Protein AF-W2D019-F1 (afdb_monomer_lite)

Organism: NCBI:txid1411915

pLDDT: mean 81.39, std 18.77, range [39.19, 98.06]

Structure (mmCIF, N/CA/C/O backbone):
data_AF-W2D019-F1
#
_entry.id   AF-W2D019-F1
#
loop_
_atom_site.group_PDB
_atom_site.id
_atom_site.type_symbol
_atom_site.label_atom_id
_atom_site.label_alt_id
_atom_site.label_comp_id
_atom_site.label_asym_id
_atom_site.label_entity_id
_atom_site.label_seq_id
_atom_site.pdbx_PDB_ins_code
_atom_site.Cartn_x
_atom_site.Cartn_y
_atom_site.Cartn_z
_atom_site.occupancy
_atom_site.B_iso_or_equiv
_atom_site.auth_seq_id
_atom_site.auth_comp_id
_atom_site.auth_asym_id
_atom_site.auth_atom_id
_atom_site.pdbx_PDB_model_num
ATOM 1 N N . MET A 1 1 ? 11.063 12.313 -19.801 1.00 44.81 1 MET A N 1
ATOM 2 C CA . MET A 1 1 ? 12.050 11.217 -19.690 1.00 44.81 1 MET A CA 1
ATOM 3 C C . MET A 1 1 ? 12.316 10.978 -18.211 1.00 44.81 1 MET A C 1
ATOM 5 O O . MET A 1 1 ? 13.229 11.579 -17.659 1.00 44.81 1 MET A O 1
ATOM 9 N N . GLN A 1 2 ? 11.467 10.185 -17.555 1.00 46.53 2 GLN A N 1
ATOM 10 C CA . GLN A 1 2 ? 11.745 9.681 -16.207 1.00 46.53 2 GLN A CA 1
ATOM 11 C C . GLN A 1 2 ? 12.889 8.674 -16.359 1.00 46.53 2 GLN A C 1
ATOM 13 O O . GLN A 1 2 ? 12.821 7.791 -17.217 1.00 46.53 2 GLN A O 1
ATOM 18 N N . LYS A 1 3 ? 14.004 8.881 -15.655 1.00 49.28 3 LYS A N 1
ATOM 19 C CA . LYS A 1 3 ? 15.171 8.008 -15.790 1.00 49.28 3 LYS A CA 1
ATOM 20 C C . LYS A 1 3 ? 14.798 6.636 -15.238 1.00 49.28 3 LYS A C 1
ATOM 22 O O . LYS A 1 3 ? 14.308 6.529 -14.124 1.00 49.28 3 LYS A O 1
ATOM 27 N N . GLN A 1 4 ? 15.090 5.587 -15.999 1.00 43.09 4 GLN A N 1
ATOM 28 C CA . GLN A 1 4 ? 14.817 4.186 -15.655 1.00 43.09 4 GLN A CA 1
ATOM 29 C C . GLN A 1 4 ? 15.357 3.775 -14.263 1.00 43.09 4 GLN A C 1
ATOM 31 O O . GLN A 1 4 ? 14.839 2.843 -13.662 1.00 43.09 4 GLN A O 1
ATOM 36 N N . GLY A 1 5 ? 16.358 4.491 -13.727 1.00 48.38 5 GLY A N 1
ATOM 37 C CA . GLY A 1 5 ? 16.883 4.302 -12.368 1.00 48.38 5 GLY A CA 1
ATOM 38 C C . GLY A 1 5 ? 16.003 4.848 -11.233 1.00 48.38 5 GLY A C 1
ATOM 39 O O . GLY A 1 5 ? 16.026 4.268 -10.153 1.00 48.38 5 GLY A O 1
ATOM 40 N N . ASP A 1 6 ? 15.201 5.894 -11.467 1.00 58.06 6 ASP A N 1
ATOM 41 C CA . ASP A 1 6 ? 14.279 6.437 -10.452 1.00 58.06 6 ASP A CA 1
ATOM 42 C C . ASP A 1 6 ? 13.099 5.484 -10.233 1.00 58.06 6 ASP A C 1
ATOM 44 O O . ASP A 1 6 ? 12.678 5.259 -9.103 1.00 58.06 6 ASP A O 1
ATOM 48 N N . PHE A 1 7 ? 12.638 4.815 -11.296 1.00 58.88 7 PHE A N 1
ATOM 49 C CA . PHE A 1 7 ? 11.506 3.891 -11.231 1.00 58.88 7 PHE A CA 1
ATOM 50 C C . PHE A 1 7 ? 11.737 2.736 -10.246 1.00 58.88 7 PHE A C 1
ATOM 52 O O . PHE A 1 7 ? 10.870 2.443 -9.429 1.00 58.88 7 PHE A O 1
ATOM 59 N N . PHE A 1 8 ? 12.913 2.098 -10.268 1.00 57.66 8 PHE A N 1
ATOM 60 C CA . PHE A 1 8 ? 13.209 0.967 -9.376 1.00 57.66 8 PHE A CA 1
ATOM 61 C C . PHE A 1 8 ? 13.412 1.375 -7.912 1.00 57.66 8 PHE A C 1
ATOM 63 O O . PHE A 1 8 ? 13.207 0.549 -7.026 1.00 57.66 8 PHE A O 1
ATOM 70 N N . VAL A 1 9 ? 13.803 2.624 -7.647 1.00 65.00 9 VAL A N 1
ATOM 71 C CA . VAL A 1 9 ? 13.998 3.145 -6.284 1.00 65.00 9 VAL A CA 1
ATOM 72 C C . VAL A 1 9 ? 12.691 3.689 -5.706 1.00 65.00 9 VAL A C 1
ATOM 74 O O . VAL A 1 9 ? 12.401 3.475 -4.530 1.00 65.00 9 VAL A O 1
ATOM 77 N N . GLU A 1 10 ? 11.876 4.346 -6.528 1.00 74.25 10 GLU A N 1
ATOM 78 C CA . GLU A 1 10 ? 10.575 4.881 -6.125 1.00 74.25 10 GLU A CA 1
ATOM 79 C C . GLU A 1 10 ? 9.516 3.779 -6.006 1.00 74.25 10 GLU A C 1
ATOM 81 O O . GLU A 1 10 ? 8.658 3.855 -5.128 1.00 74.25 10 GLU A O 1
ATOM 86 N N . SER A 1 11 ? 9.610 2.708 -6.804 1.00 81.81 11 SER A N 1
ATOM 87 C CA . SER A 1 11 ? 8.648 1.597 -6.787 1.00 81.81 11 SER A CA 1
ATOM 88 C C . SER A 1 11 ? 8.449 0.986 -5.387 1.00 81.81 11 SER A C 1
ATOM 90 O O . SER A 1 11 ? 7.318 0.955 -4.910 1.00 81.81 11 SER A O 1
ATOM 92 N N . PRO A 1 12 ? 9.482 0.559 -4.636 1.00 86.06 12 PRO A N 1
ATOM 93 C CA . PRO A 1 12 ? 9.282 0.029 -3.285 1.00 86.06 12 PRO A CA 1
ATOM 94 C C . PRO A 1 12 ? 8.591 1.015 -2.334 1.00 86.06 12 PRO A C 1
ATOM 96 O O . PRO A 1 12 ? 7.779 0.604 -1.507 1.00 86.06 12 PRO A O 1
ATOM 99 N N . ILE A 1 13 ? 8.894 2.311 -2.463 1.00 90.50 13 ILE A N 1
ATOM 100 C CA . ILE A 1 13 ? 8.326 3.369 -1.619 1.00 90.50 13 ILE A CA 1
ATOM 101 C C . ILE A 1 13 ? 6.842 3.560 -1.944 1.00 90.50 13 ILE A C 1
ATOM 103 O O . ILE A 1 13 ? 6.013 3.564 -1.034 1.00 90.50 13 ILE A O 1
ATOM 107 N N . ILE A 1 14 ? 6.497 3.673 -3.229 1.00 90.50 14 ILE A N 1
ATOM 108 C CA . ILE A 1 14 ? 5.115 3.856 -3.686 1.00 90.50 14 ILE A CA 1
ATOM 109 C C . ILE A 1 14 ? 4.275 2.614 -3.364 1.00 90.50 14 ILE A C 1
ATOM 111 O O . ILE A 1 14 ? 3.161 2.748 -2.859 1.00 90.50 14 ILE A O 1
ATOM 115 N N . LEU A 1 15 ? 4.814 1.408 -3.574 1.00 92.25 15 LEU A N 1
ATOM 116 C CA . LEU A 1 15 ? 4.128 0.161 -3.229 1.00 92.25 15 LEU A CA 1
ATOM 117 C C . LEU A 1 15 ? 3.864 0.068 -1.722 1.00 92.25 15 LEU A C 1
ATOM 119 O O . LEU A 1 15 ? 2.750 -0.253 -1.314 1.00 92.25 15 LEU A O 1
ATOM 123 N N . LEU A 1 16 ? 4.854 0.385 -0.883 1.00 94.81 16 LEU A N 1
ATOM 124 C CA . LEU A 1 16 ? 4.662 0.399 0.566 1.00 94.81 16 LEU A CA 1
ATOM 125 C C . LEU A 1 16 ? 3.615 1.441 0.986 1.00 94.81 16 LEU A C 1
ATOM 127 O O . LEU A 1 16 ? 2.780 1.147 1.839 1.00 94.81 16 LEU A O 1
ATOM 131 N N . ALA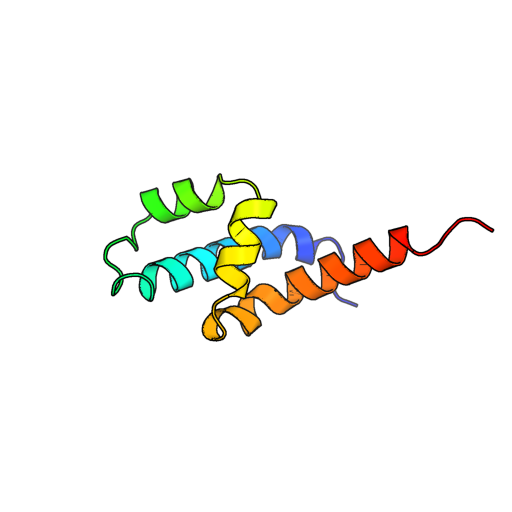 A 1 17 ? 3.618 2.629 0.376 1.00 95.38 17 ALA A N 1
ATOM 132 C CA . ALA A 1 17 ? 2.611 3.655 0.634 1.00 95.38 17 ALA A CA 1
ATOM 133 C C . ALA A 1 17 ? 1.196 3.177 0.261 1.00 95.38 17 ALA A C 1
ATOM 135 O O . ALA A 1 17 ? 0.275 3.335 1.064 1.00 95.38 17 ALA A O 1
ATOM 136 N N . ALA A 1 18 ? 1.036 2.526 -0.897 1.00 96.25 18 ALA A N 1
ATOM 137 C CA . ALA A 1 18 ? -0.230 1.930 -1.320 1.00 96.25 18 ALA A CA 1
ATOM 138 C C . ALA A 1 18 ? -0.708 0.845 -0.339 1.00 96.25 18 ALA A C 1
ATOM 140 O O . ALA A 1 18 ? -1.878 0.821 0.031 1.00 96.25 18 ALA A O 1
ATOM 141 N N . ILE A 1 19 ? 0.201 -0.012 0.142 1.00 96.94 19 ILE A N 1
ATOM 142 C CA . ILE A 1 19 ? -0.107 -1.053 1.136 1.00 96.94 19 ILE A CA 1
ATOM 143 C C . ILE A 1 19 ? -0.541 -0.435 2.469 1.00 96.94 19 ILE A C 1
ATOM 145 O O . ILE A 1 19 ? -1.531 -0.869 3.050 1.00 96.94 19 ILE A O 1
ATOM 149 N N . ILE A 1 20 ? 0.166 0.584 2.963 1.00 97.56 20 ILE A N 1
ATOM 150 C CA . ILE A 1 20 ? -0.206 1.266 4.211 1.00 97.56 20 ILE A CA 1
ATOM 151 C C . ILE A 1 20 ? -1.584 1.920 4.067 1.00 97.56 20 ILE A C 1
ATOM 153 O O . ILE A 1 20 ? -2.409 1.803 4.973 1.00 97.56 20 ILE A O 1
ATOM 157 N N . TRP A 1 21 ? -1.857 2.568 2.932 1.00 97.38 21 TRP A N 1
ATOM 158 C CA . TRP A 1 21 ? -3.159 3.182 2.680 1.00 97.38 21 TRP A CA 1
ATOM 159 C C . TRP A 1 21 ? -4.280 2.142 2.590 1.00 97.38 21 TRP A C 1
ATOM 161 O O . TRP A 1 21 ? -5.308 2.307 3.244 1.00 97.38 21 TRP A O 1
ATOM 171 N N . PHE A 1 22 ? -4.052 1.031 1.882 1.00 97.56 22 PHE A N 1
ATOM 172 C CA . PHE A 1 22 ? -4.962 -0.115 1.857 1.00 97.56 22 PHE A CA 1
ATOM 173 C C . PHE A 1 22 ? -5.283 -0.603 3.275 1.00 97.56 22 PHE A C 1
ATOM 175 O O . PHE A 1 22 ? -6.448 -0.675 3.653 1.00 97.56 22 PHE A O 1
ATOM 182 N N . LEU A 1 23 ? -4.262 -0.873 4.096 1.00 98.00 23 LEU A N 1
ATOM 183 C CA . LEU A 1 23 ? -4.460 -1.353 5.466 1.00 98.00 23 LEU A CA 1
ATOM 184 C C . LEU A 1 23 ? -5.176 -0.329 6.354 1.00 98.00 23 LEU A C 1
ATOM 186 O O . LEU A 1 23 ? -5.867 -0.725 7.288 1.00 98.00 23 LEU A O 1
ATOM 190 N N . ARG A 1 24 ? -5.013 0.974 6.085 1.00 97.50 24 ARG A N 1
ATOM 191 C CA . ARG A 1 24 ? -5.686 2.062 6.806 1.00 97.50 24 ARG A CA 1
ATOM 192 C C . ARG A 1 24 ? -7.186 2.119 6.522 1.00 97.50 24 ARG A C 1
ATOM 194 O O . ARG A 1 24 ? -7.935 2.453 7.443 1.00 97.50 24 ARG A O 1
ATOM 201 N N . ILE A 1 25 ? -7.609 1.864 5.284 1.00 96.31 25 ILE A N 1
ATOM 202 C CA . ILE A 1 25 ? -9.031 1.877 4.892 1.00 96.31 25 ILE A CA 1
ATOM 203 C C . ILE A 1 25 ? -9.702 0.514 5.104 1.00 96.31 25 ILE A C 1
ATOM 205 O O . ILE A 1 25 ? -10.900 0.446 5.376 1.00 96.31 25 ILE A O 1
ATOM 209 N N . TYR A 1 26 ? -8.935 -0.574 5.033 1.00 96.94 26 TYR A N 1
ATOM 210 C CA . TYR A 1 26 ? -9.425 -1.930 5.242 1.00 96.94 26 TYR A CA 1
ATOM 211 C C . TYR A 1 26 ? -9.787 -2.167 6.715 1.00 96.94 26 TYR A C 1
ATOM 213 O O . TYR A 1 26 ? -8.967 -1.952 7.610 1.00 96.94 26 TYR A O 1
ATOM 221 N N . GLU A 1 27 ? -11.023 -2.613 6.965 1.00 96.31 27 GLU A N 1
ATOM 222 C CA . GLU A 1 27 ? -11.571 -2.857 8.311 1.00 96.31 27 GLU A CA 1
ATOM 223 C C . GLU A 1 27 ? -11.279 -1.720 9.310 1.00 96.31 27 GLU A C 1
ATOM 225 O O . GLU A 1 27 ? -10.853 -1.955 10.442 1.00 96.31 27 GLU A O 1
ATOM 230 N N . ASP A 1 28 ? -11.472 -0.474 8.863 1.00 96.12 28 ASP A N 1
ATOM 231 C CA . ASP A 1 28 ? -11.249 0.744 9.657 1.00 96.12 28 ASP A CA 1
ATOM 232 C C . ASP A 1 28 ? -9.849 0.815 10.302 1.00 96.12 28 ASP A C 1
ATOM 234 O O . ASP A 1 28 ? -9.655 1.286 11.422 1.00 96.12 28 ASP A O 1
ATOM 238 N N . GLY A 1 29 ? -8.832 0.307 9.603 1.00 96.94 29 GLY A N 1
ATOM 239 C CA . GLY A 1 29 ? -7.448 0.398 10.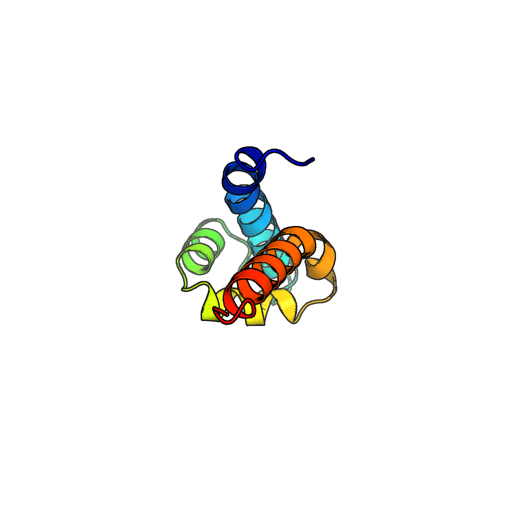055 1.00 96.94 29 GLY A CA 1
ATOM 240 C C . GLY A 1 29 ? -7.056 -0.631 11.111 1.00 96.94 29 GLY A C 1
ATOM 241 O O . GLY A 1 29 ? -5.936 -0.558 11.624 1.00 96.94 29 GLY A O 1
ATOM 242 N N . ARG A 1 30 ? -7.914 -1.615 11.419 1.00 97.44 30 ARG A N 1
ATOM 243 C CA . ARG A 1 30 ? -7.637 -2.674 12.410 1.00 97.44 30 ARG A CA 1
ATOM 244 C C . ARG A 1 30 ? -6.292 -3.379 12.185 1.00 97.44 30 ARG A C 1
ATOM 246 O O . ARG A 1 30 ? -5.649 -3.794 13.149 1.00 97.44 30 ARG A O 1
ATOM 253 N N . TYR A 1 31 ? -5.863 -3.494 10.928 1.00 97.56 31 TYR A N 1
ATOM 254 C CA . TYR A 1 31 ? -4.622 -4.160 10.519 1.00 97.56 31 TYR A CA 1
ATOM 255 C C . TYR A 1 31 ? -3.515 -3.187 10.087 1.00 97.56 31 TYR A C 1
ATOM 257 O O . TYR A 1 31 ? -2.482 -3.612 9.580 1.00 97.56 31 TYR A O 1
ATOM 265 N N . CYS A 1 32 ? -3.669 -1.880 10.301 1.00 98.06 32 CYS A N 1
ATOM 266 C CA . CYS A 1 32 ? -2.695 -0.877 9.872 1.00 98.06 32 CYS A CA 1
ATOM 267 C C . CYS A 1 32 ? -1.494 -0.786 10.831 1.00 98.06 32 CYS A C 1
ATOM 269 O O . CYS A 1 32 ? -1.297 0.205 11.533 1.00 98.06 32 CYS A O 1
ATOM 271 N N . THR A 1 33 ? -0.671 -1.836 10.863 1.00 97.88 33 THR A N 1
ATOM 272 C CA . THR A 1 33 ? 0.578 -1.885 11.637 1.00 97.88 33 THR A CA 1
ATOM 273 C C . THR A 1 33 ? 1.754 -2.280 10.750 1.00 97.88 33 THR A C 1
ATOM 275 O O . THR A 1 33 ? 1.586 -2.868 9.681 1.00 97.88 33 THR A O 1
ATOM 278 N N . PHE A 1 34 ? 2.971 -1.978 11.207 1.00 97.19 34 PHE A N 1
ATOM 279 C CA . PHE A 1 34 ? 4.180 -2.301 10.452 1.00 97.19 34 PHE A CA 1
ATOM 280 C C . PHE A 1 34 ? 4.330 -3.809 10.146 1.00 97.19 34 PHE A C 1
ATOM 282 O O . PHE A 1 34 ? 4.595 -4.130 8.989 1.00 97.19 34 PHE A O 1
ATOM 289 N N . PRO A 1 35 ? 4.087 -4.748 11.089 1.00 98.06 35 PRO A N 1
ATOM 290 C CA . PRO A 1 35 ? 4.111 -6.180 10.781 1.00 98.06 35 PRO A CA 1
ATOM 291 C C . PRO A 1 35 ? 3.152 -6.603 9.663 1.00 98.06 35 PRO A C 1
ATOM 293 O O . PRO A 1 35 ? 3.564 -7.352 8.782 1.00 98.06 35 PRO A O 1
ATOM 296 N N . HIS A 1 36 ? 1.914 -6.097 9.646 1.00 97.88 36 HIS A N 1
ATOM 297 C CA . HIS A 1 36 ? 0.961 -6.422 8.579 1.00 97.88 36 HIS A CA 1
ATOM 298 C C . HIS A 1 36 ? 1.413 -5.865 7.226 1.00 97.88 36 HIS A C 1
ATOM 300 O O . HIS A 1 36 ? 1.315 -6.561 6.221 1.00 97.88 36 HIS A O 1
ATOM 306 N N . ALA A 1 37 ? 1.960 -4.643 7.192 1.00 97.62 37 ALA A N 1
ATOM 307 C CA . ALA A 1 37 ? 2.496 -4.063 5.962 1.00 97.62 37 ALA A CA 1
ATOM 308 C C . ALA A 1 37 ? 3.672 -4.886 5.412 1.00 97.62 37 ALA A C 1
ATOM 310 O O . ALA A 1 37 ? 3.722 -5.160 4.216 1.00 97.62 37 ALA A O 1
ATOM 311 N N . VAL A 1 38 ? 4.585 -5.331 6.282 1.00 96.62 38 VAL A N 1
ATOM 312 C CA . VAL A 1 38 ? 5.714 -6.195 5.901 1.00 96.62 38 VAL A CA 1
ATOM 313 C C . VAL A 1 38 ? 5.229 -7.563 5.424 1.00 96.62 38 VAL A C 1
ATOM 315 O O . VAL A 1 38 ? 5.718 -8.058 4.410 1.00 96.62 38 VAL A O 1
ATOM 318 N N . GLU A 1 39 ? 4.273 -8.184 6.116 1.00 96.94 39 GLU A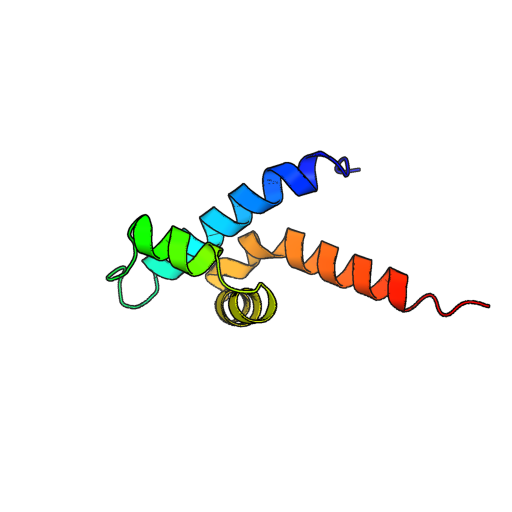 N 1
ATOM 319 C CA . GLU A 1 39 ? 3.705 -9.467 5.693 1.00 96.94 39 GLU A CA 1
ATOM 320 C C . GLU A 1 39 ? 3.038 -9.350 4.320 1.00 96.94 39 GLU A C 1
ATOM 322 O O . GLU A 1 39 ? 3.287 -10.177 3.443 1.00 96.94 39 GLU A O 1
ATOM 327 N N . PHE A 1 40 ? 2.230 -8.306 4.122 1.00 96.38 40 PHE A N 1
ATOM 328 C CA . PHE A 1 40 ? 1.536 -8.051 2.867 1.00 96.38 40 PHE A CA 1
ATOM 329 C C . PHE A 1 40 ? 2.525 -7.773 1.730 1.00 96.38 40 PHE A C 1
ATOM 331 O O . PHE A 1 40 ? 2.394 -8.364 0.666 1.00 96.38 40 PHE A O 1
ATOM 338 N N . LEU A 1 41 ? 3.563 -6.962 1.970 1.00 94.56 41 LEU A N 1
ATOM 339 C CA . LEU A 1 41 ? 4.622 -6.657 0.998 1.00 94.56 41 LEU A CA 1
ATOM 340 C C . LEU A 1 41 ? 5.408 -7.903 0.553 1.00 94.56 41 LEU A C 1
ATOM 342 O O . LEU A 1 41 ? 5.877 -7.952 -0.580 1.00 94.56 41 LE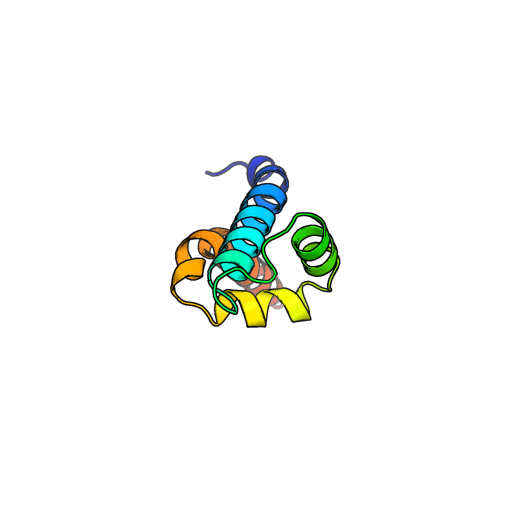U A O 1
ATOM 346 N N . ASN A 1 42 ? 5.543 -8.911 1.420 1.00 93.19 42 ASN A N 1
ATOM 347 C CA . ASN A 1 42 ? 6.239 -10.165 1.107 1.00 93.19 42 ASN A CA 1
ATOM 348 C C . ASN A 1 42 ? 5.377 -11.178 0.328 1.00 93.19 42 ASN A C 1
ATOM 350 O O . ASN A 1 42 ? 5.846 -12.279 0.023 1.00 93.19 42 ASN A O 1
ATOM 354 N N . ARG A 1 43 ? 4.117 -10.856 0.006 1.00 94.25 43 ARG A N 1
ATOM 355 C CA . ARG A 1 43 ? 3.273 -11.719 -0.830 1.00 94.25 43 ARG A CA 1
ATOM 356 C C . ARG A 1 43 ? 3.648 -11.583 -2.315 1.00 94.25 43 ARG A C 1
ATOM 358 O O . ARG A 1 43 ? 4.210 -10.573 -2.733 1.00 94.25 43 ARG A O 1
ATOM 365 N N . PRO A 1 44 ? 3.345 -12.588 -3.153 1.00 91.19 44 PRO A N 1
ATOM 366 C CA . PRO A 1 44 ? 3.581 -12.475 -4.588 1.00 91.19 44 PRO A CA 1
ATOM 367 C C . PRO A 1 44 ? 2.802 -11.302 -5.197 1.00 91.19 44 PRO A C 1
ATOM 369 O O . PRO A 1 44 ? 1.620 -11.127 -4.906 1.00 91.19 44 PRO A O 1
ATOM 372 N N . TYR A 1 45 ? 3.420 -10.554 -6.115 1.00 86.44 45 TYR A N 1
ATOM 373 C CA . TYR A 1 45 ? 2.771 -9.444 -6.830 1.00 86.44 45 TYR A CA 1
ATOM 374 C C . TYR A 1 45 ? 1.469 -9.849 -7.530 1.00 86.44 45 TYR A C 1
ATOM 376 O O . TYR A 1 45 ? 0.495 -9.106 -7.478 1.00 86.44 45 TYR A O 1
ATOM 384 N N . ALA A 1 46 ? 1.404 -11.067 -8.075 1.00 86.88 46 ALA A N 1
ATOM 385 C CA . ALA A 1 46 ? 0.185 -11.621 -8.667 1.00 86.88 46 ALA A CA 1
ATOM 386 C C . ALA A 1 46 ? -0.996 -11.751 -7.678 1.00 86.88 46 ALA A C 1
ATOM 388 O O . ALA A 1 46 ? -2.133 -11.887 -8.112 1.00 86.88 46 ALA A O 1
ATOM 389 N N . GLN A 1 47 ? -0.739 -11.724 -6.366 1.00 89.38 47 GLN A N 1
ATOM 390 C CA . GLN A 1 47 ? -1.769 -11.689 -5.322 1.00 89.38 47 GLN A CA 1
ATOM 391 C C . GLN A 1 47 ? -2.012 -10.264 -4.812 1.00 89.38 47 GLN A C 1
ATOM 393 O O . GLN A 1 47 ? -3.153 -9.892 -4.568 1.00 89.38 47 GLN A O 1
ATOM 398 N N . ILE A 1 48 ? -0.950 -9.464 -4.675 1.00 91.88 48 ILE A N 1
ATOM 399 C CA . ILE A 1 48 ? -1.019 -8.092 -4.156 1.00 91.88 48 ILE A CA 1
ATOM 400 C C . ILE A 1 48 ? -1.760 -7.159 -5.116 1.00 91.88 48 ILE A C 1
ATOM 402 O O . ILE A 1 48 ? -2.688 -6.470 -4.696 1.00 91.88 48 ILE A O 1
ATOM 406 N N . PHE A 1 49 ? -1.362 -7.121 -6.393 1.00 89.81 49 PHE A N 1
ATOM 407 C CA . PHE A 1 49 ? -1.882 -6.132 -7.339 1.00 89.81 49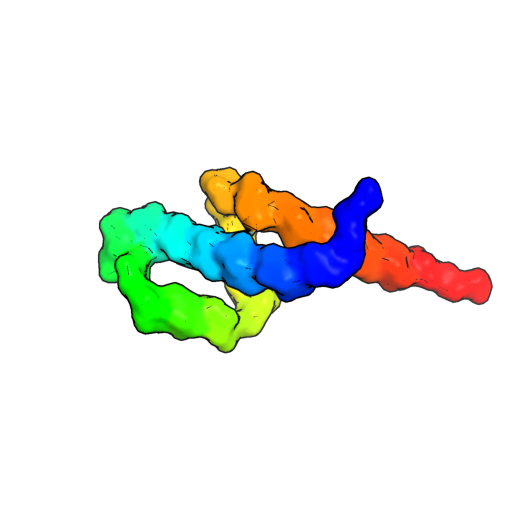 PHE A CA 1
ATOM 408 C C . PHE A 1 49 ? -3.396 -6.224 -7.520 1.00 89.81 49 PHE A C 1
ATOM 410 O O . PHE A 1 49 ? -4.021 -5.186 -7.346 1.00 89.81 49 PHE A O 1
ATOM 417 N N . PRO A 1 50 ? -4.013 -7.404 -7.747 1.00 92.12 50 PRO A N 1
ATOM 418 C CA . PRO A 1 50 ? -5.467 -7.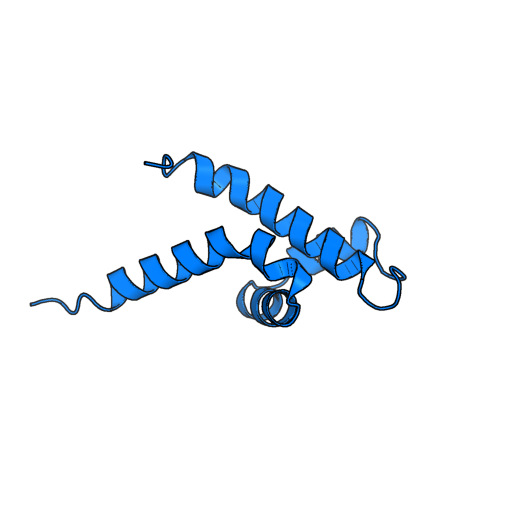494 -7.876 1.00 92.12 50 PRO A CA 1
ATOM 419 C C . PRO A 1 50 ? -6.229 -6.931 -6.674 1.00 92.12 50 PRO A C 1
ATOM 421 O O . PRO A 1 50 ? -7.293 -6.346 -6.852 1.00 92.12 50 PRO A O 1
ATOM 424 N N . ILE A 1 51 ? -5.683 -7.086 -5.460 1.00 94.06 51 ILE A N 1
ATOM 425 C CA . ILE A 1 51 ? -6.276 -6.521 -4.244 1.00 94.06 51 ILE A CA 1
ATOM 426 C C . ILE A 1 51 ? -6.156 -5.001 -4.277 1.00 94.06 51 ILE A C 1
ATOM 428 O O . ILE A 1 51 ? -7.164 -4.324 -4.139 1.00 94.06 51 ILE A O 1
ATOM 432 N N . LEU A 1 52 ? -4.954 -4.454 -4.486 1.00 94.38 52 LEU A N 1
ATOM 433 C CA . LEU A 1 52 ? -4.740 -3.004 -4.455 1.00 94.38 52 LEU A CA 1
ATOM 434 C C . LEU A 1 52 ? -5.468 -2.284 -5.605 1.00 94.38 52 LEU A C 1
ATOM 436 O O . LEU A 1 52 ? -6.022 -1.212 -5.396 1.00 94.38 52 LEU A O 1
ATOM 440 N N . THR A 1 53 ? -5.526 -2.874 -6.801 1.00 91.62 53 THR A N 1
ATOM 441 C CA . THR A 1 53 ? -6.226 -2.296 -7.963 1.00 91.62 53 THR A CA 1
ATOM 442 C C . THR A 1 53 ? -7.747 -2.362 -7.848 1.00 91.62 53 THR A C 1
ATOM 444 O O . THR A 1 53 ? -8.431 -1.726 -8.639 1.00 91.62 53 THR A O 1
ATOM 447 N N . ALA A 1 54 ? -8.291 -3.132 -6.899 1.00 93.31 54 ALA A N 1
ATOM 448 C CA . ALA A 1 54 ? -9.732 -3.188 -6.655 1.00 93.31 54 ALA A CA 1
ATOM 449 C C . ALA A 1 54 ? -10.265 -1.976 -5.865 1.00 93.31 54 ALA A C 1
ATOM 451 O O . ALA A 1 54 ? -11.477 -1.863 -5.693 1.00 93.31 54 ALA A O 1
ATOM 452 N N . TYR A 1 55 ? -9.385 -1.091 -5.380 1.00 94.31 55 TYR A N 1
ATOM 453 C CA . TYR A 1 55 ? -9.750 0.107 -4.622 1.00 94.31 55 TYR A CA 1
ATOM 454 C C . TYR A 1 55 ? -9.406 1.364 -5.418 1.00 94.31 55 TYR A C 1
ATOM 456 O O . TYR A 1 55 ? -8.233 1.654 -5.670 1.00 94.31 55 TYR A O 1
ATOM 464 N N . ASP A 1 56 ? -10.429 2.147 -5.757 1.00 93.00 56 ASP A N 1
ATOM 465 C CA . ASP A 1 56 ? -10.276 3.372 -6.546 1.00 93.00 56 ASP A CA 1
ATOM 466 C C . ASP A 1 56 ? -9.366 4.404 -5.855 1.00 93.00 56 ASP A C 1
ATOM 468 O O . ASP A 1 56 ? -8.625 5.122 -6.530 1.00 93.00 56 ASP A O 1
ATOM 472 N N . GLU A 1 57 ? -9.333 4.453 -4.514 1.00 92.00 57 GLU A N 1
ATOM 473 C CA . GLU A 1 57 ? -8.453 5.379 -3.783 1.00 92.00 57 GLU A CA 1
ATOM 474 C C . GLU A 1 57 ? -6.960 5.099 -4.011 1.00 92.00 57 GLU A C 1
ATOM 476 O O . GLU A 1 57 ? -6.120 5.978 -3.797 1.00 92.00 57 GLU A O 1
ATOM 481 N N . LEU A 1 58 ? -6.617 3.884 -4.445 1.00 94.25 58 LEU A N 1
ATOM 482 C CA . LEU A 1 58 ? -5.241 3.468 -4.695 1.00 94.25 58 LEU A CA 1
ATOM 483 C C . LEU A 1 58 ? -4.790 3.719 -6.136 1.00 94.25 58 LEU A C 1
ATOM 485 O O . LEU A 1 58 ? -3.589 3.655 -6.402 1.00 94.25 58 LEU A O 1
ATOM 489 N N . ALA A 1 59 ? -5.697 4.072 -7.053 1.00 90.00 59 ALA A N 1
ATOM 490 C CA . ALA A 1 59 ? -5.388 4.224 -8.476 1.00 90.00 59 ALA A CA 1
ATOM 491 C C . ALA A 1 59 ? -4.210 5.184 -8.737 1.00 90.00 59 ALA A C 1
ATOM 493 O O . ALA A 1 59 ? -3.304 4.868 -9.506 1.00 90.00 59 ALA A O 1
ATOM 494 N N . ASN A 1 60 ? -4.158 6.313 -8.020 1.00 87.25 60 ASN A N 1
ATOM 495 C CA . ASN A 1 60 ? -3.079 7.300 -8.160 1.00 87.25 60 ASN A CA 1
ATOM 496 C C . ASN A 1 60 ? -1.711 6.774 -7.700 1.00 87.25 60 ASN A C 1
ATOM 498 O O . ASN A 1 60 ? -0.687 7.167 -8.254 1.00 87.25 60 ASN A O 1
ATOM 502 N N . TYR A 1 61 ? -1.678 5.883 -6.705 1.00 86.88 61 TYR A N 1
ATOM 503 C CA . TYR A 1 61 ? -0.437 5.239 -6.269 1.00 86.88 61 TYR A CA 1
ATOM 504 C C . TYR A 1 61 ? 0.017 4.178 -7.274 1.00 86.88 61 TYR A C 1
ATOM 506 O O . TYR A 1 61 ? 1.212 3.967 -7.461 1.00 86.88 61 TYR A O 1
ATOM 514 N N . LEU A 1 62 ? -0.932 3.499 -7.920 1.00 88.31 62 LEU A N 1
ATOM 515 C CA . LEU A 1 62 ? -0.650 2.354 -8.780 1.00 88.31 62 LEU A CA 1
ATOM 516 C C . LEU A 1 62 ? -0.395 2.729 -10.243 1.00 88.31 62 LEU A C 1
ATOM 518 O O . LEU A 1 62 ? 0.208 1.926 -10.947 1.00 88.31 62 LEU A O 1
ATOM 522 N N . SER A 1 63 ? -0.774 3.934 -10.685 1.00 86.69 63 SER A N 1
ATOM 523 C CA . SER A 1 63 ? -0.531 4.442 -12.048 1.00 86.69 63 SER A CA 1
ATOM 524 C C . SER A 1 63 ? 0.871 4.120 -12.592 1.00 86.69 63 SER A C 1
ATOM 526 O O . SER A 1 63 ? 0.943 3.467 -13.630 1.00 86.69 63 SER A O 1
ATOM 528 N N . PRO A 1 64 ? 1.986 4.441 -11.899 1.00 81.50 64 PRO A N 1
ATOM 529 C CA . PRO A 1 64 ? 3.320 4.136 -12.423 1.00 81.50 64 PRO A CA 1
ATOM 530 C C . PRO A 1 64 ? 3.580 2.631 -12.610 1.00 81.50 64 PRO A C 1
ATOM 532 O O . PRO A 1 64 ? 4.333 2.243 -13.501 1.00 81.50 64 PRO A O 1
ATOM 535 N N . PHE A 1 65 ? 2.957 1.765 -11.805 1.00 81.31 65 PHE A N 1
ATOM 536 C CA . PHE A 1 65 ? 3.078 0.313 -11.962 1.00 81.31 65 PHE A CA 1
ATOM 537 C C . PHE A 1 65 ? 2.253 -0.214 -13.127 1.00 81.31 65 PHE A C 1
ATOM 539 O O . PHE A 1 65 ? 2.718 -1.105 -13.832 1.00 81.31 65 PHE A O 1
ATOM 546 N N . MET A 1 66 ? 1.051 0.328 -13.325 1.00 80.12 66 MET A N 1
ATOM 547 C CA . MET A 1 66 ? 0.186 -0.041 -14.444 1.00 80.12 66 MET A CA 1
ATOM 548 C C . MET A 1 66 ? 0.829 0.360 -15.772 1.00 80.12 66 MET A C 1
ATOM 550 O O . MET A 1 66 ? 0.930 -0.475 -16.665 1.00 80.12 66 MET A O 1
ATOM 554 N N . ASP A 1 67 ? 1.380 1.574 -15.852 1.00 79.12 67 ASP A N 1
ATOM 555 C CA . ASP A 1 67 ? 2.096 2.062 -17.034 1.00 79.12 67 ASP A CA 1
ATOM 556 C C . ASP A 1 67 ? 3.306 1.169 -17.369 1.00 79.12 67 ASP A C 1
ATOM 558 O O . ASP A 1 67 ? 3.545 0.817 -18.525 1.00 79.12 67 ASP A O 1
ATOM 562 N N . ALA A 1 68 ? 4.064 0.748 -16.350 1.00 74.94 68 ALA A N 1
ATOM 563 C CA . ALA A 1 68 ? 5.197 -0.159 -16.528 1.00 74.94 68 ALA A CA 1
ATOM 564 C C . ALA A 1 68 ? 4.770 -1.587 -16.907 1.00 74.94 68 ALA A C 1
ATOM 566 O O . ALA A 1 68 ? 5.439 -2.240 -17.712 1.00 74.94 68 ALA A O 1
ATOM 567 N N . TRP A 1 69 ? 3.661 -2.076 -16.347 1.00 68.06 69 TRP A N 1
ATOM 568 C CA . TRP A 1 69 ? 3.088 -3.380 -16.676 1.00 68.06 69 TRP A CA 1
ATOM 569 C C . TRP A 1 69 ? 2.598 -3.426 -18.127 1.00 68.06 69 TRP A C 1
ATOM 571 O O . TRP A 1 69 ? 2.912 -4.368 -18.857 1.00 68.06 69 TRP A O 1
ATOM 581 N N . GLU A 1 70 ? 1.890 -2.389 -18.576 1.00 66.62 70 GLU A N 1
ATOM 582 C CA . GLU A 1 70 ? 1.438 -2.248 -19.961 1.00 66.62 70 GLU A CA 1
ATOM 583 C C . GLU A 1 70 ? 2.609 -2.060 -20.933 1.00 66.62 70 GLU A C 1
ATOM 585 O O . GLU A 1 70 ? 2.636 -2.696 -21.987 1.00 66.62 70 GLU A O 1
ATOM 590 N N . GLY A 1 71 ? 3.624 -1.271 -20.565 1.00 66.00 71 GLY A N 1
ATOM 591 C CA . GLY A 1 71 ? 4.842 -1.105 -21.364 1.00 66.00 71 GLY A CA 1
ATOM 592 C C . GLY A 1 71 ? 5.617 -2.416 -21.559 1.00 66.00 71 GLY A C 1
ATOM 593 O O . GLY A 1 71 ? 6.037 -2.729 -22.671 1.00 66.00 71 GLY A O 1
ATOM 594 N N . GLY A 1 72 ? 5.735 -3.240 -20.511 1.00 60.22 72 GLY A N 1
ATOM 595 C CA . GLY A 1 72 ? 6.338 -4.575 -20.606 1.00 60.22 72 GLY A CA 1
ATOM 596 C C . GLY A 1 72 ? 5.486 -5.586 -21.388 1.00 60.22 72 GLY A C 1
ATOM 597 O O . GLY A 1 72 ? 6.028 -6.487 -22.032 1.00 60.22 72 GLY A O 1
ATOM 598 N N . ALA A 1 73 ? 4.158 -5.431 -21.380 1.00 51.97 73 ALA A N 1
ATOM 599 C CA . ALA A 1 73 ? 3.255 -6.207 -22.230 1.00 51.97 73 ALA A CA 1
ATOM 600 C C . ALA A 1 73 ? 3.375 -5.805 -23.712 1.00 51.97 73 ALA A C 1
ATOM 602 O O . ALA A 1 73 ? 3.305 -6.670 -24.586 1.00 51.97 73 ALA A O 1
ATOM 603 N N . GLN A 1 74 ? 3.622 -4.524 -24.012 1.00 49.59 74 GLN A N 1
ATOM 604 C CA . GLN A 1 74 ? 3.904 -4.065 -25.376 1.00 49.59 74 GLN A CA 1
ATOM 605 C C . GLN A 1 74 ? 5.227 -4.619 -25.926 1.00 49.59 74 GLN A C 1
ATOM 607 O O . GLN A 1 74 ? 5.266 -5.023 -27.089 1.00 49.59 74 GLN A O 1
ATOM 612 N N . ASP A 1 75 ? 6.273 -4.730 -25.101 1.00 51.94 75 ASP A N 1
ATOM 613 C CA . ASP A 1 75 ? 7.538 -5.370 -25.497 1.00 51.94 75 ASP A CA 1
ATOM 614 C C . ASP A 1 75 ? 7.380 -6.879 -25.788 1.00 51.94 75 ASP A C 1
ATOM 616 O O . ASP A 1 75 ? 8.084 -7.420 -26.640 1.00 51.94 75 ASP A O 1
ATOM 620 N N . GLN A 1 76 ? 6.422 -7.571 -25.151 1.00 47.66 76 GLN A N 1
ATOM 621 C CA . GLN A 1 76 ? 6.075 -8.966 -25.482 1.00 47.66 76 GLN A CA 1
ATOM 622 C C . GLN A 1 76 ? 5.195 -9.100 -26.737 1.00 47.66 76 GLN A C 1
ATOM 624 O O . GLN A 1 76 ? 5.221 -10.141 -27.396 1.00 47.66 76 GLN A O 1
ATOM 629 N N . LEU A 1 77 ? 4.420 -8.063 -27.078 1.00 44.50 77 LEU A N 1
ATOM 630 C CA . LEU A 1 77 ? 3.553 -8.016 -28.262 1.00 44.50 77 LEU A CA 1
ATOM 631 C C . LEU A 1 77 ? 4.287 -7.606 -29.546 1.00 44.50 77 LEU A C 1
ATOM 633 O O . LEU A 1 77 ? 3.727 -7.769 -30.632 1.00 44.50 77 LEU A O 1
ATOM 637 N N . GLN A 1 78 ? 5.543 -7.150 -29.466 1.00 50.25 78 GLN A N 1
ATOM 638 C CA . GLN A 1 78 ? 6.448 -7.156 -30.618 1.00 50.25 78 GLN A CA 1
ATOM 639 C C . GLN A 1 78 ? 6.833 -8.604 -30.941 1.00 50.25 78 GLN A C 1
ATOM 641 O O . GLN A 1 78 ? 7.929 -9.085 -30.648 1.00 50.25 78 GLN A O 1
ATOM 646 N N . VAL A 1 79 ? 5.889 -9.325 -31.547 1.00 44.72 79 VAL A N 1
ATOM 647 C CA . VAL A 1 79 ? 6.162 -10.600 -32.198 1.00 44.72 79 VAL A CA 1
ATOM 648 C C . VAL A 1 79 ? 7.260 -10.323 -33.221 1.00 44.72 79 VAL A C 1
ATOM 650 O O . VAL A 1 79 ? 7.120 -9.437 -34.066 1.00 44.72 79 VAL A O 1
ATOM 653 N N . ARG A 1 80 ? 8.381 -11.039 -33.070 1.00 39.19 80 ARG A N 1
ATOM 654 C CA . ARG A 1 80 ? 9.498 -11.077 -34.023 1.00 39.19 80 ARG A CA 1
ATOM 655 C C . ARG A 1 80 ? 8.975 -11.038 -35.473 1.00 39.19 80 ARG A C 1
ATOM 657 O O . ARG A 1 80 ? 7.962 -11.693 -35.724 1.00 39.19 80 ARG A O 1
ATOM 664 N N . PRO A 1 81 ? 9.655 -10.319 -36.389 1.00 46.75 81 PRO A N 1
ATOM 665 C CA . PRO A 1 81 ? 9.299 -10.333 -37.807 1.00 46.75 81 PRO A CA 1
ATOM 666 C C . PRO A 1 81 ? 9.252 -11.753 -38.379 1.00 46.75 81 PRO A C 1
ATOM 668 O O . PRO A 1 81 ? 9.981 -12.632 -37.855 1.00 46.75 81 PRO A O 1
#

InterPro domains:
  IPR051539 Type IV secretion system coupling protein TraD/TraG/VirD4-like [PTHR37937] (3-77)

Foldseek 3Di:
DPPPVVLVVVVVVLLLVLLLVLCCPPPVNPQNDPVSSVVLSPDDPVVNVVSSVVDPVSCVSCVSVVVVVVVVVVVVVPDDD

Sequence (81 aa):
MQKQGDFFVESPIILLAAIIWFLRIYEDGRYCTFPHAVEFLNRPYAQIFPILTAYDELANYLSPFMDAWEGGAQDQLQVRP

Secondary structure (DSSP, 8-state):
---HHHHHHHHHHHHHHHHHHHHHHGGGGTT-SHHHHHHHHTS-HHHHHHHHTT-GGGHHHHHHHHHHHHHHHHHHH----

Radius of gyration: 14.63 Å; chains: 1; bounding box: 28×24×50 Å